Protein AF-A0A6B1E2M7-F1 (afdb_monomer)

Sequence (71 aa):
VGAVVRRAGELSLALSALPLSELQAINPLFSDDVAAVYDFAQSVAQRRAYGGTAPEAVREQLARARQLLAG

Structure (mmCIF, N/CA/C/O backbone):
data_AF-A0A6B1E2M7-F1
#
_entry.id   AF-A0A6B1E2M7-F1
#
loop_
_atom_site.group_PDB
_atom_site.id
_atom_site.type_symbol
_atom_site.label_atom_id
_atom_site.label_alt_id
_atom_site.label_comp_id
_atom_site.label_asym_id
_atom_site.label_entity_id
_atom_site.label_seq_id
_atom_site.pdbx_PDB_ins_code
_atom_site.Cartn_x
_atom_site.Cartn_y
_atom_site.Cartn_z
_atom_site.occupancy
_atom_site.B_iso_or_equiv
_atom_site.auth_seq_id
_atom_site.auth_comp_id
_atom_site.auth_asym_id
_atom_site.auth_atom_id
_atom_site.pdbx_PDB_model_num
ATOM 1 N N . VAL A 1 1 ? -7.699 9.811 6.408 1.00 75.31 1 VAL A N 1
ATOM 2 C CA . VAL A 1 1 ? -6.500 9.054 6.855 1.00 75.31 1 VAL A CA 1
ATOM 3 C C . VAL A 1 1 ? -6.078 9.412 8.281 1.00 75.31 1 VAL A C 1
ATOM 5 O O . VAL A 1 1 ? -6.114 8.533 9.125 1.00 75.31 1 VAL A O 1
ATOM 8 N N . GLY A 1 2 ? -5.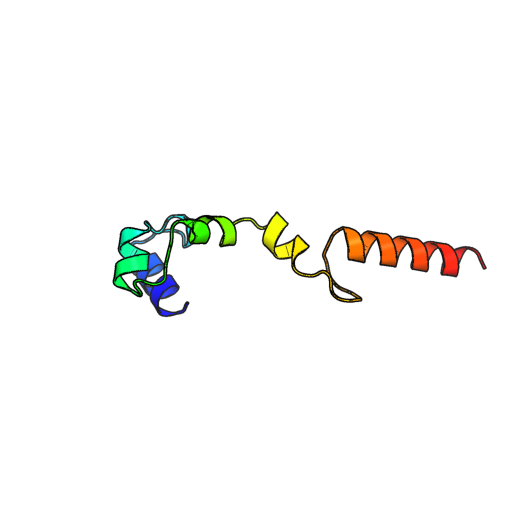774 10.678 8.610 1.00 85.50 2 GLY A N 1
ATOM 9 C CA . GLY A 1 2 ? -5.325 11.057 9.969 1.00 85.50 2 GLY A CA 1
ATOM 10 C C . GLY A 1 2 ? -6.282 10.685 11.118 1.00 85.50 2 GLY A C 1
ATOM 11 O O . GLY A 1 2 ? -5.834 10.208 12.154 1.00 85.50 2 GLY A O 1
ATOM 12 N N . ALA A 1 3 ? -7.599 10.812 10.920 1.00 87.44 3 ALA A N 1
ATOM 13 C CA . ALA A 1 3 ? -8.595 10.381 11.911 1.00 87.44 3 ALA A CA 1
ATOM 14 C C . ALA A 1 3 ? -8.571 8.862 12.173 1.00 87.44 3 ALA A C 1
ATOM 16 O O . ALA A 1 3 ? -8.764 8.434 13.306 1.00 87.44 3 ALA A O 1
ATOM 17 N N . VAL A 1 4 ? -8.271 8.064 11.143 1.00 88.56 4 VAL A N 1
ATOM 18 C CA . VAL A 1 4 ? -8.162 6.600 11.238 1.00 88.56 4 VAL A CA 1
ATOM 19 C C . VAL A 1 4 ? -6.926 6.210 12.050 1.00 88.56 4 VAL A C 1
ATOM 21 O O . VAL A 1 4 ? -7.013 5.365 12.932 1.00 88.56 4 VAL A O 1
ATOM 24 N N . VAL A 1 5 ? -5.793 6.882 11.809 1.00 89.62 5 VAL A N 1
ATOM 25 C CA . VAL A 1 5 ? -4.551 6.684 12.579 1.00 89.62 5 VAL A CA 1
ATOM 26 C C . VAL A 1 5 ? -4.776 6.985 14.061 1.00 89.62 5 VAL A C 1
ATOM 28 O O . VAL A 1 5 ? -4.388 6.192 14.915 1.00 89.62 5 VAL A O 1
ATOM 31 N N . ARG A 1 6 ? -5.445 8.103 14.372 1.00 90.38 6 ARG A N 1
ATOM 32 C CA . ARG A 1 6 ? -5.781 8.464 15.755 1.00 90.38 6 ARG A CA 1
ATOM 33 C C . ARG A 1 6 ? -6.661 7.401 16.414 1.00 90.38 6 ARG A C 1
ATOM 35 O O . ARG A 1 6 ? -6.347 6.968 17.516 1.00 90.38 6 ARG A O 1
ATOM 42 N N . ARG A 1 7 ? -7.714 6.947 15.72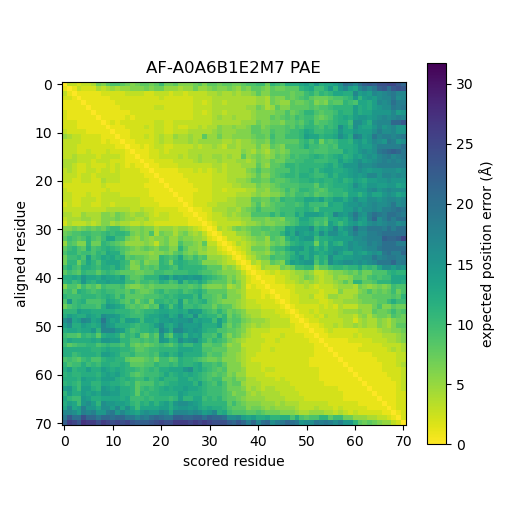5 1.00 89.81 7 ARG A N 1
ATOM 43 C CA . ARG A 1 7 ? -8.650 5.947 16.254 1.00 89.81 7 ARG A CA 1
ATOM 44 C C . ARG A 1 7 ? -7.986 4.593 16.513 1.00 89.81 7 ARG A C 1
ATOM 46 O O . ARG A 1 7 ? -8.235 3.980 17.544 1.00 89.81 7 ARG A O 1
ATOM 53 N N . ALA A 1 8 ? -7.100 4.159 15.618 1.00 90.31 8 ALA A N 1
ATOM 54 C CA . ALA A 1 8 ? -6.293 2.957 15.816 1.00 90.31 8 ALA A CA 1
ATOM 55 C C . ALA A 1 8 ? -5.402 3.069 17.066 1.00 90.31 8 ALA A C 1
ATOM 57 O O . ALA A 1 8 ? -5.349 2.138 17.867 1.00 90.31 8 ALA A O 1
ATOM 58 N N . GLY A 1 9 ? -4.782 4.236 17.280 1.00 89.62 9 GLY A N 1
ATOM 59 C CA . GLY A 1 9 ? -4.001 4.522 18.485 1.00 89.62 9 GLY A CA 1
ATOM 60 C C . GLY A 1 9 ? -4.833 4.499 19.771 1.00 89.62 9 GLY A C 1
ATOM 61 O O . GLY A 1 9 ? -4.425 3.869 20.741 1.00 89.62 9 GLY A O 1
ATOM 62 N N . GLU A 1 10 ? -6.018 5.120 19.772 1.00 93.00 10 GLU A N 1
ATOM 63 C CA . GLU A 1 10 ? -6.950 5.110 20.916 1.00 93.00 10 GLU A CA 1
ATOM 64 C C . GLU A 1 10 ? -7.365 3.687 21.316 1.00 93.00 10 GLU A C 1
ATOM 66 O O . GLU A 1 10 ? -7.487 3.384 22.501 1.00 93.00 10 GLU A O 1
ATOM 71 N N . LEU A 1 11 ? -7.555 2.807 20.331 1.00 90.94 11 LEU A N 1
ATOM 72 C CA . LEU A 1 11 ? -7.964 1.418 20.543 1.00 90.94 11 LEU A CA 1
ATOM 73 C C . LEU A 1 11 ? -6.779 0.457 20.732 1.00 90.94 11 LEU A C 1
AT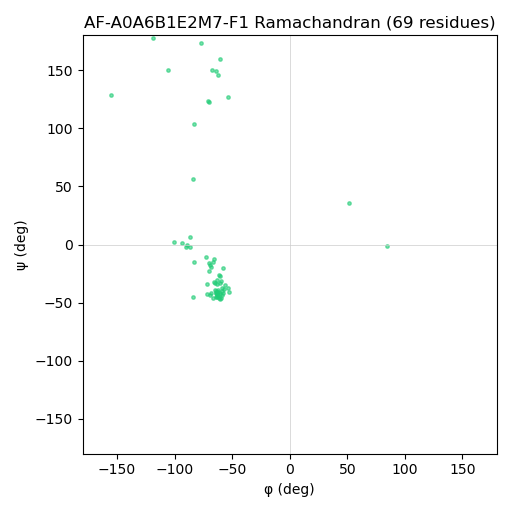OM 75 O O . LEU A 1 11 ? -6.995 -0.736 20.922 1.00 90.94 11 LEU A O 1
ATOM 79 N N . SER A 1 12 ? -5.534 0.950 20.686 1.00 91.50 12 SER A N 1
ATOM 80 C CA . SER A 1 12 ? -4.313 0.125 20.684 1.00 91.50 12 SER A CA 1
ATOM 81 C C . SER A 1 12 ? -4.323 -0.980 19.614 1.00 91.50 12 SER A C 1
ATOM 83 O O . SER A 1 12 ? -3.813 -2.079 19.828 1.00 91.50 12 SER A O 1
ATOM 85 N N . LEU A 1 13 ? -4.909 -0.689 18.450 1.00 88.50 13 LEU A N 1
ATOM 86 C CA . LEU A 1 13 ? -4.994 -1.602 17.314 1.00 88.50 13 LEU A CA 1
ATOM 87 C C . LEU A 1 13 ? -4.026 -1.181 16.207 1.00 88.50 13 LEU A C 1
ATOM 89 O O . LEU A 1 13 ? -3.757 0.001 15.991 1.00 88.50 13 LEU A O 1
ATOM 93 N N . ALA A 1 14 ? -3.542 -2.160 15.444 1.00 85.50 14 ALA A N 1
ATOM 94 C CA . ALA A 1 14 ? -2.927 -1.874 14.154 1.00 85.50 14 ALA A CA 1
ATOM 95 C C . ALA A 1 14 ? -3.974 -1.270 13.200 1.00 85.50 14 ALA A C 1
ATOM 97 O O . ALA A 1 14 ? -5.147 -1.634 13.251 1.00 85.50 14 ALA A O 1
ATOM 98 N N . LEU A 1 15 ? -3.546 -0.403 12.277 1.00 84.69 15 LEU A N 1
ATOM 99 C CA . LEU A 1 15 ? -4.419 0.166 11.236 1.00 84.69 15 LEU A CA 1
ATOM 100 C C . LEU A 1 15 ? -5.166 -0.918 10.443 1.00 84.69 15 LEU A C 1
ATOM 102 O O . LEU A 1 15 ? -6.362 -0.789 10.196 1.00 84.69 15 LEU A O 1
ATOM 106 N N . SER A 1 16 ? -4.475 -2.012 10.116 1.00 82.56 16 SER A N 1
ATOM 107 C CA . SER A 1 16 ? -5.031 -3.176 9.416 1.00 82.56 16 SER A CA 1
ATOM 108 C C . SER A 1 16 ? -6.007 -4.011 10.243 1.00 82.56 16 SER A C 1
ATOM 110 O O . SER A 1 16 ? -6.740 -4.816 9.680 1.00 82.56 16 SER A O 1
ATOM 112 N N . ALA A 1 17 ? -6.022 -3.825 11.562 1.00 84.69 17 ALA A N 1
ATOM 113 C CA . ALA A 1 17 ? -6.907 -4.518 12.490 1.00 84.69 17 ALA A CA 1
ATOM 114 C C . ALA A 1 17 ? -8.106 -3.654 12.919 1.00 84.69 17 ALA A C 1
ATOM 116 O O . ALA A 1 17 ? -8.906 -4.095 13.744 1.00 84.69 17 ALA A O 1
ATOM 117 N N . LEU A 1 18 ? -8.236 -2.426 12.395 1.00 86.62 18 LEU A N 1
ATOM 118 C CA . LEU A 1 18 ? -9.374 -1.570 12.710 1.00 86.62 18 LEU A CA 1
ATOM 119 C C . LEU A 1 18 ? -10.643 -2.138 12.045 1.00 86.62 18 LEU A C 1
ATOM 121 O O . LEU A 1 18 ? -10.653 -2.315 10.824 1.00 86.62 18 LEU A O 1
ATOM 125 N N . PRO A 1 19 ? -11.716 -2.420 12.802 1.00 87.56 19 PRO A N 1
ATOM 126 C CA . PRO A 1 19 ? -12.934 -2.976 12.227 1.00 87.56 19 PRO A CA 1
ATOM 127 C C . PRO A 1 19 ? -13.635 -1.965 11.311 1.00 87.56 19 PRO A C 1
ATOM 129 O O . PRO A 1 19 ? -13.585 -0.753 11.531 1.00 87.56 19 PRO A O 1
ATOM 132 N N . LEU A 1 20 ? -14.343 -2.473 10.297 1.00 86.12 20 LEU A N 1
ATOM 133 C CA . LEU A 1 20 ? -15.061 -1.647 9.321 1.00 86.12 20 LEU A CA 1
ATOM 134 C C . LEU A 1 20 ? -16.068 -0.694 9.978 1.00 86.12 20 LEU A C 1
ATOM 136 O O . LEU A 1 20 ? -16.213 0.436 9.530 1.00 86.12 20 LEU A O 1
ATOM 140 N N . SER A 1 21 ? -16.705 -1.108 11.072 1.00 88.38 21 SER A N 1
ATOM 141 C CA . SER A 1 21 ? -17.620 -0.260 11.840 1.00 88.38 21 SER A CA 1
ATOM 142 C C . SER A 1 21 ? -16.949 1.015 12.367 1.00 88.38 21 SER A C 1
ATOM 144 O O . SER A 1 21 ? -17.539 2.091 12.307 1.00 88.38 21 SER A O 1
ATOM 146 N N . GLU A 1 22 ? -15.702 0.923 12.833 1.00 89.19 22 GLU A N 1
ATOM 147 C CA . GLU A 1 22 ? -14.918 2.068 13.314 1.00 89.19 22 GLU A CA 1
ATOM 148 C C . GLU A 1 22 ? -14.468 2.967 12.154 1.00 89.19 22 GLU A C 1
ATOM 150 O O . GLU A 1 22 ? -14.421 4.190 12.286 1.00 89.19 22 GLU A O 1
ATOM 155 N N . LEU A 1 23 ? -14.189 2.381 10.985 1.00 87.69 23 LEU A N 1
ATOM 156 C CA . LEU A 1 23 ? -13.909 3.136 9.762 1.00 87.69 23 LEU A CA 1
ATOM 157 C C . LEU A 1 23 ? -15.156 3.889 9.276 1.00 87.69 23 LEU A C 1
ATOM 159 O O . LEU A 1 23 ? -15.085 5.085 8.995 1.00 87.69 23 LEU A O 1
ATOM 163 N N . GLN A 1 24 ? -16.309 3.225 9.248 1.00 89.38 24 GLN A N 1
ATOM 164 C CA . GLN A 1 24 ? -17.588 3.807 8.839 1.00 89.38 24 GLN A CA 1
ATOM 165 C C . GLN A 1 24 ? -18.077 4.894 9.800 1.00 89.38 24 GLN A C 1
ATOM 167 O O . GLN A 1 24 ? -18.655 5.884 9.352 1.00 89.38 24 GLN A O 1
ATOM 172 N N . ALA A 1 25 ? -17.773 4.770 11.097 1.00 88.88 25 ALA A N 1
ATOM 173 C CA . ALA A 1 25 ? -18.013 5.827 12.078 1.00 88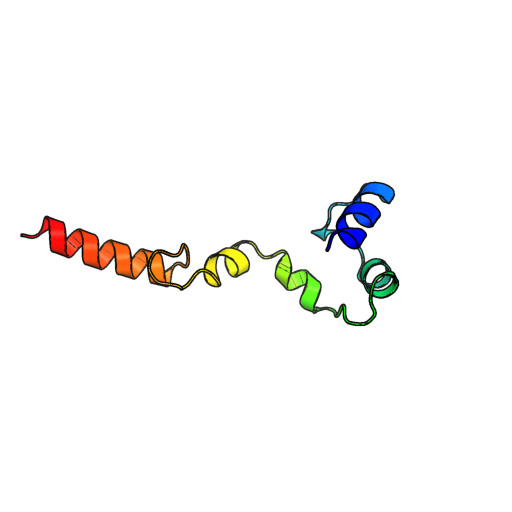.88 25 ALA A CA 1
ATOM 174 C C . ALA A 1 25 ? -17.221 7.116 11.772 1.00 88.88 25 ALA A C 1
ATOM 176 O O . ALA A 1 25 ? -17.654 8.206 12.141 1.00 88.88 25 ALA A O 1
ATOM 177 N N . ILE A 1 26 ? -16.080 7.011 11.077 1.00 89.06 26 ILE A N 1
ATOM 178 C CA . ILE A 1 26 ? -15.300 8.165 10.603 1.00 89.06 26 ILE A CA 1
ATOM 179 C C . ILE A 1 26 ? -15.851 8.690 9.273 1.00 89.06 26 ILE A C 1
ATOM 181 O O . ILE A 1 26 ? -15.948 9.905 9.092 1.00 89.06 26 ILE A O 1
ATOM 185 N N . ASN A 1 27 ? -16.158 7.806 8.317 1.00 87.06 27 ASN A N 1
ATOM 186 C CA . ASN A 1 27 ? -16.757 8.186 7.038 1.00 87.06 27 ASN A CA 1
ATOM 187 C C . ASN A 1 27 ? -17.537 7.011 6.408 1.00 87.06 27 ASN A C 1
ATOM 189 O O . ASN A 1 27 ? -16.953 5.947 6.205 1.00 87.06 27 ASN A O 1
ATOM 193 N N . PRO A 1 28 ? -18.804 7.198 5.999 1.00 86.31 28 PRO A N 1
ATOM 194 C CA . PRO A 1 28 ? -19.611 6.134 5.395 1.00 86.31 28 PRO A CA 1
ATOM 195 C C . PRO A 1 28 ? -19.099 5.633 4.032 1.00 86.31 28 PRO A C 1
ATOM 197 O O . PRO A 1 28 ? -19.567 4.604 3.561 1.00 86.31 28 PRO A O 1
ATOM 200 N N . LEU A 1 29 ? -18.153 6.328 3.388 1.00 88.25 29 LEU A N 1
ATOM 201 C CA . LEU A 1 29 ? -17.534 5.887 2.132 1.00 88.25 29 LEU A CA 1
ATOM 202 C C . LEU A 1 29 ? -16.568 4.704 2.304 1.00 88.25 29 LEU A C 1
ATOM 204 O O . LEU A 1 29 ? -16.134 4.139 1.304 1.00 88.25 29 LEU A O 1
ATOM 208 N N . PHE A 1 30 ? -16.200 4.336 3.536 1.00 84.81 30 PHE A N 1
ATOM 209 C CA . PHE A 1 30 ? -15.418 3.124 3.768 1.00 84.81 30 PHE A CA 1
ATOM 210 C C . PHE A 1 30 ? -16.267 1.877 3.507 1.00 84.81 30 PHE A C 1
ATOM 212 O O . PHE A 1 30 ? -17.305 1.671 4.142 1.00 84.81 30 PHE A O 1
ATOM 219 N N . SER A 1 31 ? -15.788 1.033 2.597 1.00 83.00 31 SER A N 1
ATOM 220 C CA . SER A 1 31 ? -16.403 -0.246 2.256 1.00 83.00 31 SER A CA 1
ATOM 221 C C . SER A 1 31 ? -15.448 -1.406 2.548 1.00 83.00 31 SER A C 1
ATOM 223 O O . SER A 1 31 ? -14.313 -1.201 2.990 1.00 83.00 31 SER A O 1
ATOM 225 N N . ASP A 1 32 ? -15.912 -2.632 2.319 1.00 75.62 32 ASP A N 1
ATOM 226 C CA . ASP A 1 32 ? -15.162 -3.868 2.573 1.00 75.62 32 ASP A CA 1
ATOM 227 C C . ASP A 1 32 ? -13.824 -3.922 1.800 1.00 75.62 32 ASP A C 1
ATOM 229 O O . ASP A 1 32 ? -12.894 -4.632 2.189 1.00 75.62 32 ASP A O 1
ATOM 233 N N . ASP A 1 33 ? -13.692 -3.125 0.734 1.00 73.12 33 ASP A N 1
ATOM 234 C CA . ASP A 1 33 ? -12.480 -2.977 -0.078 1.00 73.12 33 ASP A CA 1
ATOM 235 C C . ASP A 1 33 ? -11.295 -2.332 0.660 1.00 73.12 33 ASP A C 1
ATOM 237 O O . ASP A 1 33 ? -10.149 -2.464 0.225 1.00 73.12 33 ASP A O 1
ATOM 241 N N . VAL A 1 34 ? -11.523 -1.695 1.814 1.00 73.06 34 VAL A N 1
ATOM 242 C CA . VAL A 1 34 ? -10.461 -1.061 2.611 1.00 73.06 34 VAL A CA 1
ATOM 243 C C . VAL A 1 34 ? -9.397 -2.061 3.079 1.00 73.06 34 VAL A C 1
ATOM 245 O O . VAL A 1 34 ? -8.230 -1.698 3.232 1.00 73.06 34 VAL A O 1
ATOM 248 N N . ALA A 1 35 ? -9.763 -3.338 3.243 1.00 69.44 35 ALA A N 1
ATOM 249 C CA . ALA A 1 35 ? -8.823 -4.400 3.587 1.00 69.44 35 ALA A CA 1
ATOM 250 C C . ALA A 1 35 ? -7.764 -4.620 2.489 1.00 69.44 35 ALA A C 1
ATOM 252 O O . ALA A 1 35 ? -6.618 -4.948 2.798 1.00 69.44 35 ALA A O 1
ATOM 253 N N . ALA A 1 36 ? -8.109 -4.369 1.220 1.00 67.19 36 ALA A N 1
ATOM 254 C CA . ALA A 1 36 ? -7.198 -4.523 0.087 1.00 67.19 36 ALA A CA 1
ATOM 255 C C . ALA A 1 36 ? -6.068 -3.477 0.077 1.00 67.19 36 ALA A C 1
ATOM 257 O O . ALA A 1 36 ? -5.037 -3.684 -0.561 1.00 67.19 36 ALA A O 1
ATOM 258 N N . VAL A 1 37 ? -6.217 -2.370 0.816 1.00 69.12 37 VAL A N 1
ATOM 259 C CA . VAL A 1 37 ? -5.174 -1.339 0.957 1.00 69.12 37 VAL A CA 1
ATOM 260 C C . VAL A 1 37 ? -3.989 -1.844 1.793 1.00 69.12 37 VAL A C 1
ATOM 262 O O . VAL A 1 37 ? -2.875 -1.340 1.649 1.00 69.12 37 VAL A O 1
ATOM 265 N N . TYR A 1 38 ? -4.197 -2.862 2.635 1.00 67.25 38 TYR A N 1
ATOM 266 C CA . TYR A 1 38 ? -3.144 -3.458 3.464 1.00 67.25 38 TYR A CA 1
ATOM 267 C C . TYR A 1 38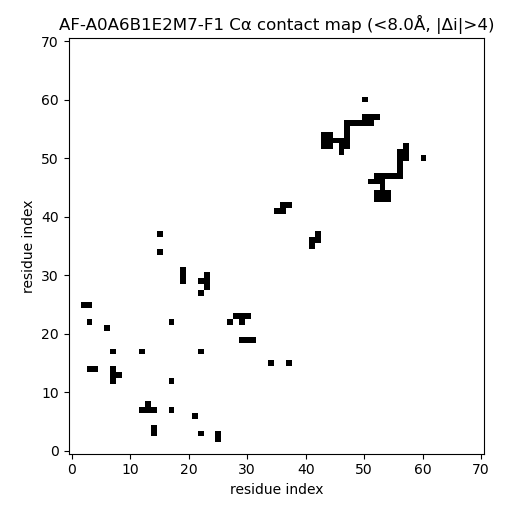 ? -2.354 -4.568 2.758 1.00 67.25 38 TYR A C 1
ATOM 269 O O . TYR A 1 38 ? -1.489 -5.193 3.372 1.00 67.25 38 TYR A O 1
ATOM 277 N N . ASP A 1 39 ? -2.599 -4.792 1.466 1.00 76.69 39 ASP A N 1
ATOM 278 C CA . ASP A 1 39 ? -1.778 -5.671 0.645 1.00 76.69 39 ASP A CA 1
ATOM 279 C C . ASP A 1 39 ? -0.534 -4.917 0.137 1.00 76.69 39 ASP A C 1
ATOM 281 O O . ASP A 1 39 ? -0.573 -4.103 -0.793 1.00 76.69 39 ASP A O 1
ATOM 285 N N . PHE A 1 40 ? 0.611 -5.202 0.760 1.00 76.25 40 PHE A N 1
ATOM 286 C CA . PHE A 1 40 ? 1.896 -4.622 0.373 1.00 76.25 40 PHE A CA 1
ATOM 287 C C . PHE A 1 40 ? 2.293 -4.960 -1.071 1.00 76.25 40 PHE A C 1
ATOM 289 O O . PHE A 1 40 ? 2.915 -4.128 -1.734 1.00 76.25 40 PHE A O 1
ATOM 296 N N . ALA A 1 41 ? 1.925 -6.140 -1.581 1.00 71.44 41 ALA A N 1
ATOM 297 C CA . ALA A 1 41 ? 2.205 -6.520 -2.962 1.00 71.44 41 ALA A CA 1
ATOM 298 C C . ALA A 1 41 ? 1.387 -5.662 -3.934 1.00 71.44 41 ALA A C 1
ATOM 300 O O . ALA A 1 41 ? 1.942 -5.152 -4.909 1.00 71.44 41 ALA A O 1
ATOM 301 N N . GLN A 1 42 ? 0.112 -5.408 -3.626 1.00 75.69 42 GLN A N 1
ATOM 302 C CA . GLN A 1 42 ? -0.718 -4.467 -4.389 1.00 75.69 42 GLN A CA 1
ATOM 303 C C . GLN A 1 42 ? -0.179 -3.035 -4.319 1.00 75.69 42 GLN A C 1
ATOM 305 O O . GLN A 1 42 ? -0.120 -2.347 -5.338 1.00 75.69 42 GLN A O 1
ATOM 310 N N . SER A 1 43 ? 0.286 -2.590 -3.149 1.00 80.25 43 SER A N 1
ATOM 311 C CA . SER A 1 43 ? 0.894 -1.262 -2.989 1.00 80.25 43 SER A CA 1
ATOM 312 C C . SER A 1 43 ? 2.107 -1.066 -3.908 1.00 80.25 43 SER A C 1
ATOM 314 O O . SER A 1 43 ? 2.262 -0.019 -4.541 1.00 80.25 43 SER A O 1
ATOM 316 N N . VAL A 1 44 ? 2.956 -2.092 -4.024 1.00 80.19 44 VAL A N 1
ATOM 317 C CA . VAL A 1 44 ? 4.123 -2.074 -4.915 1.00 80.19 44 VAL A CA 1
ATOM 318 C C . VAL A 1 44 ? 3.704 -2.177 -6.384 1.00 80.19 44 VAL A C 1
ATOM 320 O O . VAL A 1 44 ? 4.230 -1.422 -7.203 1.00 80.19 44 VAL A O 1
ATOM 323 N N . ALA A 1 45 ? 2.741 -3.042 -6.715 1.00 80.94 45 ALA A N 1
ATOM 324 C CA . ALA A 1 45 ? 2.232 -3.227 -8.075 1.00 80.94 45 ALA A CA 1
ATOM 325 C C . ALA A 1 45 ? 1.629 -1.942 -8.670 1.00 80.94 45 ALA A C 1
ATOM 327 O O . ALA A 1 45 ? 1.753 -1.689 -9.864 1.00 80.94 45 ALA A O 1
ATOM 328 N N . GLN A 1 46 ? 1.045 -1.066 -7.847 1.00 81.94 46 GLN A N 1
ATOM 329 C CA . GLN A 1 46 ? 0.510 0.215 -8.324 1.00 81.94 46 GLN A CA 1
ATOM 330 C C . GLN A 1 46 ? 1.595 1.202 -8.793 1.00 81.94 46 GLN A C 1
ATOM 332 O O . GLN A 1 46 ? 1.308 2.119 -9.566 1.00 81.94 46 GLN A O 1
ATOM 337 N N . ARG A 1 47 ? 2.863 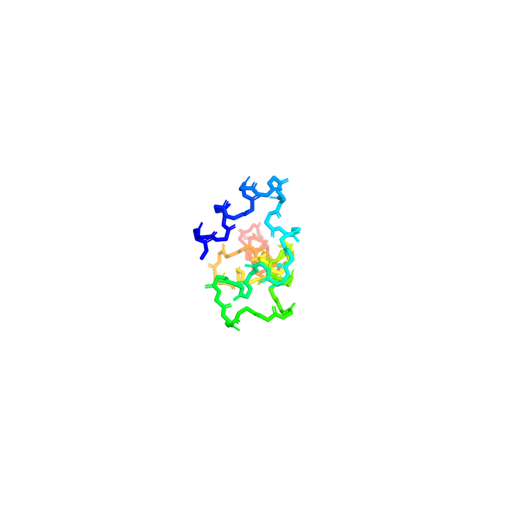1.019 -8.394 1.00 87.06 47 ARG A N 1
ATOM 338 C CA . ARG A 1 47 ? 3.987 1.884 -8.798 1.00 87.06 47 ARG A CA 1
ATOM 339 C C . ARG A 1 47 ? 4.563 1.486 -10.161 1.00 87.06 47 ARG A C 1
ATOM 341 O O . ARG A 1 47 ? 5.756 1.218 -10.279 1.00 87.06 47 ARG A O 1
ATOM 348 N N . ARG A 1 48 ? 3.708 1.464 -11.187 1.00 86.06 48 ARG A N 1
ATOM 349 C CA . ARG A 1 48 ? 4.024 1.035 -12.566 1.00 86.06 48 ARG A CA 1
ATOM 350 C C . ARG A 1 48 ? 4.586 2.119 -13.491 1.00 86.06 48 ARG A C 1
ATOM 352 O O . ARG A 1 48 ? 4.841 1.857 -14.659 1.00 86.06 48 ARG A O 1
ATOM 359 N N . ALA A 1 49 ? 4.707 3.357 -13.012 1.00 85.94 49 ALA A N 1
ATOM 360 C CA . ALA A 1 49 ? 5.294 4.438 -13.800 1.00 85.94 49 ALA A CA 1
ATOM 361 C C . ALA A 1 49 ? 6.750 4.112 -14.183 1.00 85.94 49 ALA A C 1
ATOM 363 O O . ALA A 1 49 ? 7.401 3.301 -13.523 1.00 85.94 49 ALA A O 1
ATOM 364 N N . TYR A 1 50 ? 7.278 4.769 -15.220 1.00 84.06 50 TYR A N 1
ATOM 365 C CA . TYR A 1 50 ? 8.685 4.624 -15.597 1.00 84.06 50 TYR A CA 1
ATOM 366 C C . TYR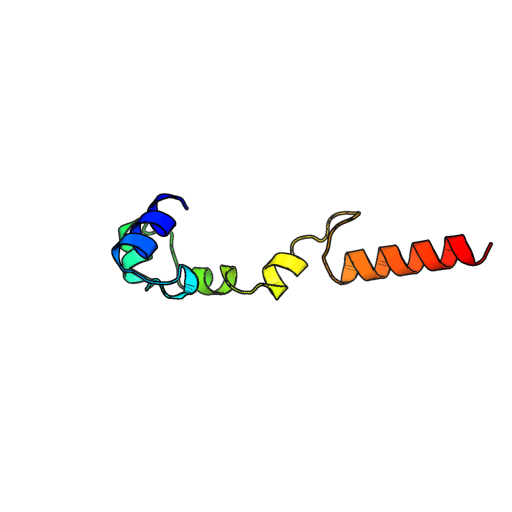 A 1 50 ? 9.595 4.905 -14.390 1.00 84.06 50 TYR A C 1
ATOM 368 O O . TYR A 1 50 ? 9.474 5.947 -13.747 1.00 84.06 50 TYR A O 1
ATOM 376 N N . GLY A 1 51 ? 10.494 3.969 -14.077 1.00 85.25 51 GLY A N 1
ATOM 377 C CA . GLY A 1 51 ? 11.348 4.055 -12.888 1.00 85.25 51 GLY A CA 1
ATOM 378 C C . GLY A 1 51 ? 10.720 3.529 -11.589 1.00 85.25 51 GLY A C 1
ATOM 379 O O . GLY A 1 51 ? 11.370 3.570 -10.548 1.00 85.25 51 GLY A O 1
ATOM 380 N N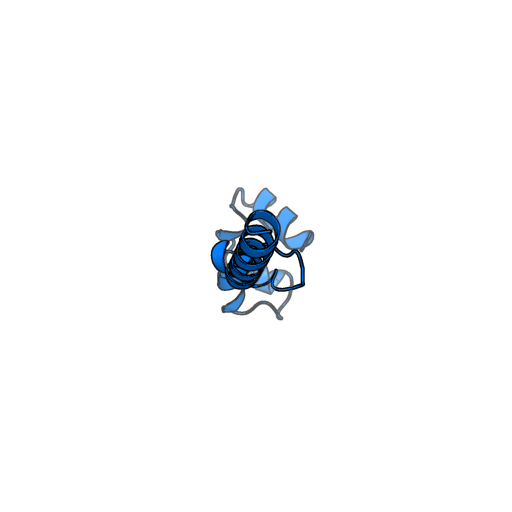 . GLY A 1 52 ? 9.471 3.066 -11.630 1.00 90.06 52 GLY A N 1
ATOM 381 C CA . GLY A 1 52 ? 8.719 2.602 -10.471 1.00 90.06 52 GLY A CA 1
ATOM 382 C C . GLY A 1 52 ? 9.114 1.208 -9.974 1.00 90.06 52 GLY A C 1
ATOM 383 O O . GLY A 1 52 ? 9.916 0.504 -10.581 1.00 90.06 52 GLY A O 1
ATOM 384 N N . THR A 1 53 ? 8.535 0.810 -8.839 1.00 89.38 53 THR A N 1
ATOM 385 C CA . THR A 1 53 ? 8.863 -0.448 -8.145 1.00 89.38 53 THR A CA 1
ATOM 386 C C . THR A 1 53 ? 7.956 -1.617 -8.523 1.00 89.38 53 THR A C 1
ATOM 388 O O . THR A 1 53 ? 8.101 -2.694 -7.948 1.00 89.38 53 THR A O 1
ATOM 391 N N . ALA A 1 54 ? 6.996 -1.428 -9.432 1.00 91.81 54 ALA A N 1
ATOM 392 C CA . ALA A 1 54 ? 6.143 -2.526 -9.872 1.00 91.81 54 ALA A CA 1
ATOM 393 C C . ALA A 1 54 ? 6.977 -3.628 -10.561 1.00 91.81 54 ALA A C 1
ATOM 395 O O . ALA A 1 54 ? 7.950 -3.309 -11.254 1.00 91.81 54 ALA A O 1
ATOM 396 N N . PRO A 1 55 ? 6.615 -4.918 -10.425 1.00 89.50 55 PRO A 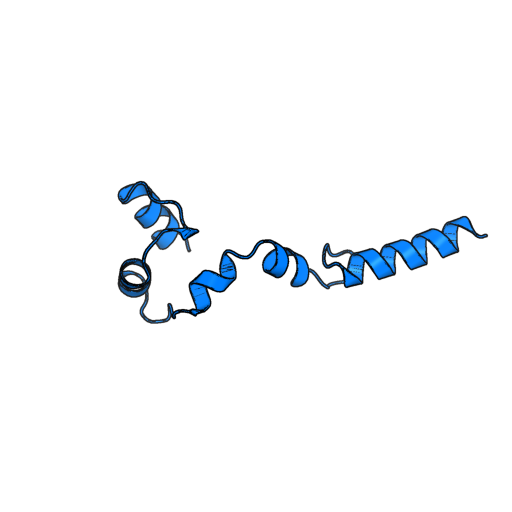N 1
ATOM 397 C CA . PRO A 1 55 ? 7.371 -6.020 -11.023 1.00 89.50 55 PRO A CA 1
ATOM 398 C C . PRO A 1 55 ? 7.609 -5.874 -12.533 1.00 89.50 55 PRO A C 1
ATOM 400 O O . PRO A 1 55 ? 8.675 -6.227 -13.032 1.00 89.50 55 PRO A O 1
ATOM 403 N N . GLU A 1 56 ? 6.635 -5.353 -13.278 1.00 90.56 56 GLU A N 1
ATOM 404 C CA . GLU A 1 56 ? 6.766 -5.032 -14.699 1.00 90.56 56 GLU A CA 1
ATOM 405 C C . GLU A 1 56 ? 7.794 -3.927 -14.965 1.00 90.56 56 GLU A C 1
ATOM 407 O O . GLU A 1 56 ? 8.669 -4.126 -15.806 1.00 90.56 56 GLU A O 1
ATOM 412 N N . ALA A 1 57 ? 7.772 -2.840 -14.191 1.00 90.19 57 ALA A N 1
ATOM 413 C CA . ALA A 1 57 ? 8.728 -1.743 -14.318 1.00 90.19 57 ALA A CA 1
ATOM 414 C C . ALA A 1 57 ? 10.160 -2.223 -14.024 1.00 90.19 57 ALA A C 1
ATOM 416 O O . ALA A 1 57 ? 11.089 -1.910 -14.769 1.00 90.19 57 ALA A O 1
ATOM 417 N N . VAL A 1 58 ? 10.334 -3.073 -13.007 1.00 92.38 58 VAL A N 1
ATOM 418 C CA . VAL A 1 58 ? 11.634 -3.681 -12.677 1.00 92.38 58 VAL A CA 1
ATOM 419 C C . VAL A 1 58 ? 12.123 -4.611 -13.794 1.00 92.38 58 VAL A C 1
ATOM 421 O O . VAL A 1 58 ? 13.310 -4.604 -14.131 1.00 92.38 58 VAL A O 1
ATOM 424 N N . ARG A 1 59 ? 11.233 -5.393 -14.421 1.00 93.56 59 ARG A N 1
ATOM 425 C CA . ARG A 1 59 ? 11.591 -6.244 -15.572 1.00 93.56 59 ARG A CA 1
ATOM 426 C C . ARG A 1 59 ? 12.057 -5.421 -16.773 1.00 93.56 59 ARG A C 1
ATOM 428 O O . ARG A 1 59 ? 13.056 -5.782 -17.396 1.00 93.56 59 ARG A O 1
ATOM 435 N N . GLU A 1 60 ? 11.379 -4.319 -17.077 1.00 93.56 60 GLU A N 1
ATOM 436 C CA . GLU A 1 60 ? 11.779 -3.399 -18.149 1.00 93.56 60 GLU A CA 1
ATOM 437 C C . GLU A 1 60 ? 13.140 -2.751 -17.868 1.00 93.56 60 GLU A C 1
ATOM 439 O O . GLU A 1 60 ? 14.012 -2.720 -18.742 1.00 93.56 60 GLU A O 1
ATOM 444 N N . GLN A 1 61 ? 13.361 -2.293 -16.632 1.00 93.62 61 GLN A N 1
ATOM 445 C CA . GLN A 1 61 ? 14.648 -1.747 -16.195 1.00 93.62 61 GLN A CA 1
ATOM 446 C C . GLN A 1 61 ? 15.777 -2.772 -16.344 1.00 93.62 61 GLN A C 1
ATOM 448 O O . GLN A 1 61 ? 16.848 -2.436 -16.850 1.00 93.62 61 GLN A O 1
ATOM 453 N N . LEU A 1 62 ? 15.533 -4.029 -15.960 1.00 94.81 62 LEU A N 1
ATOM 454 C CA . LEU A 1 62 ? 16.509 -5.107 -16.091 1.00 94.81 62 LEU A CA 1
ATOM 455 C C . LEU A 1 62 ? 16.848 -5.396 -17.560 1.00 94.81 62 LEU A C 1
ATOM 457 O O . LEU A 1 62 ? 18.017 -5.584 -17.893 1.00 94.81 62 LEU A O 1
ATOM 461 N N . ALA A 1 63 ? 15.848 -5.410 -18.446 1.00 94.69 63 ALA A N 1
ATOM 462 C CA . ALA A 1 63 ? 16.062 -5.591 -19.880 1.00 94.69 63 ALA A CA 1
ATOM 463 C C . ALA A 1 63 ? 16.927 -4.464 -20.468 1.00 94.69 63 ALA A C 1
ATOM 465 O O . ALA A 1 63 ? 17.908 -4.741 -21.159 1.00 94.69 63 ALA A O 1
ATOM 466 N N . ARG A 1 64 ? 16.627 -3.204 -20.125 1.00 93.06 64 ARG A N 1
ATOM 467 C CA . ARG A 1 64 ? 17.423 -2.044 -20.550 1.00 93.06 64 ARG A CA 1
ATOM 468 C C . ARG A 1 64 ? 18.856 -2.101 -20.013 1.00 93.06 64 ARG A C 1
ATOM 470 O O . ARG A 1 64 ? 19.793 -1.856 -20.763 1.00 93.06 64 ARG A O 1
ATOM 477 N N . ALA A 1 65 ? 19.042 -2.457 -18.743 1.00 94.06 65 ALA A N 1
ATOM 478 C CA . ALA A 1 65 ? 20.373 -2.587 -18.149 1.00 94.06 65 ALA A CA 1
ATOM 479 C C . ALA A 1 65 ? 21.213 -3.666 -18.851 1.00 94.06 65 ALA A C 1
ATOM 481 O O . ALA A 1 65 ? 22.386 -3.446 -19.139 1.00 94.06 65 ALA A O 1
ATOM 482 N N . ARG A 1 66 ? 20.604 -4.808 -19.195 1.00 95.25 66 ARG A N 1
ATOM 483 C CA . ARG A 1 66 ? 21.276 -5.872 -19.958 1.00 95.25 66 ARG A CA 1
ATOM 484 C C . ARG A 1 66 ? 21.710 -5.412 -21.347 1.00 95.25 66 ARG A C 1
ATOM 486 O O . ARG A 1 66 ? 22.797 -5.773 -21.772 1.00 95.25 66 ARG A O 1
ATOM 493 N N . GLN A 1 67 ? 20.893 -4.612 -22.032 1.00 94.88 67 GLN A N 1
ATOM 494 C CA . GLN A 1 67 ? 21.260 -4.039 -23.332 1.00 94.88 67 GLN A CA 1
ATOM 495 C C . GLN A 1 67 ? 22.452 -3.084 -23.222 1.00 94.88 67 GLN A C 1
ATOM 497 O O . GLN A 1 67 ? 23.342 -3.140 -24.060 1.00 94.88 67 GLN A O 1
ATOM 502 N N . LEU A 1 68 ? 22.490 -2.247 -22.179 1.00 94.06 68 LEU A N 1
ATOM 503 C CA . LEU A 1 68 ? 23.595 -1.310 -21.944 1.00 94.06 68 LEU A CA 1
ATOM 504 C C . LEU A 1 68 ? 24.924 -2.010 -21.642 1.00 94.06 68 LEU A C 1
ATOM 506 O O . LEU A 1 68 ? 25.966 -1.484 -21.996 1.00 94.06 68 LEU A O 1
ATOM 510 N N . LEU A 1 69 ? 24.888 -3.168 -20.979 1.00 93.31 69 LEU A N 1
ATOM 511 C CA . LEU A 1 69 ? 26.085 -3.952 -20.651 1.00 93.31 69 LEU A CA 1
ATOM 512 C C . LEU A 1 69 ? 26.564 -4.852 -21.800 1.00 93.31 69 LEU A C 1
ATOM 514 O O . LEU A 1 69 ? 27.659 -5.400 -21.723 1.00 93.31 69 LEU A O 1
ATOM 518 N N . ALA A 1 70 ? 25.725 -5.075 -22.814 1.00 88.31 70 ALA A N 1
ATOM 519 C CA . ALA A 1 70 ? 26.029 -5.941 -23.951 1.00 88.31 70 ALA A CA 1
ATOM 520 C C . ALA A 1 70 ? 26.694 -5.201 -25.130 1.00 88.31 70 ALA A C 1
ATOM 522 O O . ALA A 1 70 ? 27.001 -5.843 -26.135 1.00 88.31 70 ALA A O 1
ATOM 523 N N . GLY A 1 71 ? 26.883 -3.882 -25.021 1.00 67.50 71 GLY A N 1
ATOM 524 C CA . GLY A 1 71 ? 27.653 -3.048 -25.951 1.00 67.50 71 GLY A CA 1
ATOM 525 C C . GLY A 1 71 ? 28.908 -2.506 -25.287 1.00 67.50 71 GLY A C 1
ATOM 526 O O . GLY A 1 71 ? 29.876 -2.257 -26.035 1.00 67.50 71 GLY A O 1
#

Nearest PDB structures (foldseek):
  1k62-assembly1_B  TM=9.219E-01  e=2.678E-04  Homo sapiens
  1xwo-assembly1_D  TM=9.446E-01  e=4.034E-04  Anser anser anser
  1k7w-assembly1_D  TM=9.448E-01  e=4.034E-04  Anas platyrhynchos
  1auw-assembly1_D  TM=9.510E-01  e=6.078E-04  Anas platyrhynchos
  1tjw-assembly1_B  TM=9.389E-01  e=5.302E-04  Anas platyrhynchos

Radius of gyration: 18.73 Å; Cα contacts (8 Å, |Δi|>4): 50; chains: 1; bounding box: 47×18×47 Å

Foldseek 3Di:
DVVLVVVCVVVVHDSLPDDQVNVVVVPVPRDPCVNVVPPPLVVQLVQCPQVGRHPVNVVVVVVVVVVVVVD

Secondary structure (DSSP, 8-state):
-HHHHHHHHHTT--GGG--HHHHHHH-TT--GGGGGGG-HHHHHHT--STT-SSHHHHHHHHHHHHHHH--

Mean predicted aligned error: 7.71 Å

pLDDT: mean 85.65, std 7.44, range [67.19, 95.25]

Solvent-accessible surface area (backbone atoms only — not comparable to full-atom values): 4315 Å² total; per-residue (Å²): 109,72,70,56,55,51,52,18,60,77,68,75,40,55,77,89,67,55,54,68,69,66,46,32,74,75,39,77,87,59,56,85,66,62,64,63,72,71,34,65,67,58,62,37,50,71,33,54,51,95,92,30,73,4,70,68,33,47,51,52,51,52,53,53,52,51,56,66,72,73,110